Protein AF-A0A8J2PI44-F1 (afdb_monomer_lite)

Foldseek 3Di:
DDDDDDDDDDDPPPPPDPDDDDDDPPPPDDPDALKDWLCRVAPPVPHDPVRSVVVVVVLVVCVVVVQWDWDDPDDVDIIMIGGDD

Organism: NCBI:txid39272

Sequence (85 aa):
AEEIVTPHPQRTVDIIRPLDVAPAVLLHQSDGDNRKTFSEMFPPEVTSRQKAADEFFRLLQLQKEGKVKLHQDVFLGELTIEVLK

Structure (mmCIF, N/CA/C/O backbone):
data_AF-A0A8J2PI44-F1
#
_entry.id   AF-A0A8J2PI44-F1
#
loop_
_atom_site.group_PDB
_atom_site.id
_atom_site.type_symbol
_atom_site.label_atom_id
_atom_site.label_alt_id
_atom_site.label_comp_id
_atom_site.label_asym_id
_atom_site.label_entity_id
_atom_site.label_seq_id
_atom_site.pdbx_PDB_ins_code
_atom_site.Cartn_x
_atom_site.Cartn_y
_atom_site.Cartn_z
_atom_site.occupancy
_atom_site.B_iso_or_equiv
_atom_site.auth_seq_id
_atom_site.auth_comp_id
_atom_site.auth_asym_id
_atom_site.auth_atom_id
_atom_site.pdbx_PDB_model_num
ATOM 1 N N . ALA A 1 1 ? 17.826 -43.229 42.713 1.00 52.41 1 ALA A N 1
ATOM 2 C CA . ALA A 1 1 ? 17.147 -43.085 41.415 1.00 52.41 1 ALA A CA 1
ATOM 3 C C . ALA A 1 1 ? 16.872 -41.603 41.238 1.00 52.41 1 ALA A C 1
ATOM 5 O O . ALA A 1 1 ? 16.030 -41.065 41.944 1.00 52.41 1 ALA A O 1
ATOM 6 N N . GLU A 1 2 ? 17.706 -40.944 40.440 1.00 54.03 2 GLU A N 1
ATOM 7 C CA . GLU A 1 2 ? 17.618 -39.520 40.101 1.00 54.03 2 GLU A CA 1
ATOM 8 C C . GLU A 1 2 ? 16.664 -39.348 38.913 1.00 54.03 2 GLU A C 1
ATOM 10 O O . GLU A 1 2 ? 16.786 -40.064 37.920 1.00 54.03 2 GLU A O 1
ATOM 15 N N . GLU A 1 3 ? 15.712 -38.423 39.018 1.00 58.62 3 GLU A N 1
ATOM 16 C CA . GLU A 1 3 ? 14.798 -38.054 37.935 1.00 58.62 3 GLU A CA 1
ATOM 17 C C . GLU A 1 3 ? 15.350 -36.795 37.244 1.00 58.62 3 GLU A C 1
ATOM 19 O O . GLU A 1 3 ? 15.536 -35.751 37.870 1.00 58.62 3 GLU A O 1
ATOM 24 N N . ILE A 1 4 ? 15.697 -36.914 35.962 1.00 61.06 4 ILE A N 1
ATOM 25 C CA . ILE A 1 4 ? 16.315 -35.848 35.165 1.00 61.06 4 ILE A CA 1
ATOM 26 C C . ILE A 1 4 ? 15.211 -34.915 34.650 1.00 61.06 4 ILE A C 1
ATOM 28 O O . ILE A 1 4 ? 14.406 -35.305 33.807 1.00 61.06 4 ILE A O 1
ATOM 32 N N . VAL A 1 5 ? 15.199 -33.662 35.113 1.00 58.34 5 VAL A N 1
ATOM 33 C CA . VAL A 1 5 ? 14.358 -32.588 34.557 1.00 58.34 5 VAL A CA 1
ATOM 34 C C . VAL A 1 5 ? 14.962 -32.130 33.228 1.00 58.34 5 VAL A C 1
ATOM 36 O O . VAL A 1 5 ? 16.034 -31.529 33.193 1.00 58.34 5 VAL A O 1
ATOM 39 N N . THR A 1 6 ? 14.289 -32.405 32.112 1.00 60.38 6 THR A N 1
ATOM 40 C CA . THR A 1 6 ? 14.706 -31.919 30.788 1.00 60.38 6 THR A CA 1
ATOM 41 C C . THR A 1 6 ? 14.494 -30.402 30.661 1.00 60.38 6 THR A C 1
ATOM 43 O O . THR A 1 6 ? 13.355 -29.942 30.811 1.00 60.38 6 THR A O 1
ATOM 46 N N . PRO A 1 7 ? 15.528 -29.604 30.330 1.00 57.94 7 PRO A N 1
ATOM 47 C CA . PRO A 1 7 ? 15.378 -28.169 30.115 1.00 57.94 7 PRO A CA 1
ATOM 48 C C . PRO A 1 7 ? 14.601 -27.896 28.821 1.00 57.94 7 PRO A C 1
ATOM 50 O O . PRO A 1 7 ? 14.904 -28.459 27.771 1.00 57.94 7 PRO A O 1
ATOM 53 N N . HIS A 1 8 ? 13.595 -27.023 28.884 1.00 59.34 8 HIS A N 1
ATOM 54 C CA . HIS A 1 8 ? 12.923 -26.518 27.686 1.00 59.34 8 HIS A CA 1
ATOM 55 C C . HIS A 1 8 ? 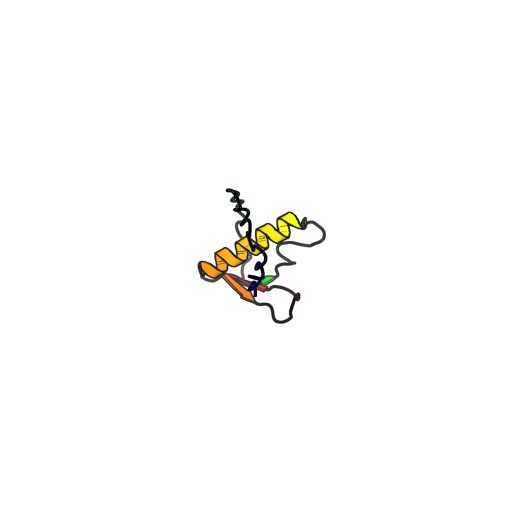13.701 -25.313 27.131 1.00 59.34 8 HIS A C 1
ATOM 57 O O . HIS A 1 8 ? 14.099 -24.442 27.908 1.00 59.34 8 HIS A O 1
ATOM 63 N N . PRO A 1 9 ? 13.936 -25.238 25.809 1.00 57.09 9 PRO A N 1
ATOM 64 C CA . PRO A 1 9 ? 14.681 -24.141 25.205 1.00 57.09 9 PRO A CA 1
ATOM 65 C C . PRO A 1 9 ? 13.954 -22.802 25.384 1.00 57.09 9 PRO A C 1
ATOM 67 O O . PRO A 1 9 ? 12.763 -22.668 25.095 1.00 57.09 9 PRO A O 1
ATOM 70 N N . GLN A 1 10 ? 14.704 -21.803 25.853 1.00 55.38 10 GLN A N 1
ATOM 71 C CA . GLN A 1 10 ? 14.279 -20.413 25.987 1.00 55.38 10 GLN A CA 1
ATOM 72 C C . GLN A 1 10 ? 13.833 -19.854 24.629 1.00 55.38 10 GLN A C 1
ATOM 74 O O . GLN A 1 10 ? 14.610 -19.813 23.677 1.00 55.38 10 GLN A O 1
ATOM 79 N N . ARG A 1 11 ? 12.595 -19.358 24.549 1.00 51.16 11 ARG A N 1
ATOM 80 C CA . ARG A 1 11 ? 12.186 -18.395 23.518 1.00 51.16 11 ARG A CA 1
ATOM 81 C C . ARG A 1 11 ? 12.151 -17.008 24.142 1.00 51.16 11 ARG A C 1
ATOM 83 O O . ARG A 1 11 ? 11.089 -16.518 24.513 1.00 51.16 11 ARG A O 1
ATOM 90 N N . THR A 1 12 ? 13.311 -16.374 24.243 1.00 50.88 12 THR A N 1
ATOM 91 C CA . THR A 1 12 ? 13.358 -14.917 24.370 1.00 50.88 12 THR A CA 1
ATOM 92 C C . THR A 1 12 ? 13.195 -14.372 22.961 1.00 50.88 12 THR A C 1
ATOM 94 O O . THR A 1 12 ? 14.140 -14.334 22.179 1.00 50.88 12 THR A O 1
ATOM 97 N N . VAL A 1 13 ? 11.960 -14.056 22.583 1.00 46.91 13 VAL A N 1
ATOM 98 C CA . VAL A 1 13 ? 11.737 -13.228 21.401 1.00 46.91 13 VAL A CA 1
ATOM 99 C C . VAL A 1 13 ? 12.099 -11.814 21.831 1.00 46.91 13 VAL A C 1
ATOM 101 O O . VAL A 1 13 ? 11.308 -11.153 22.503 1.00 46.91 13 VAL A O 1
ATOM 104 N N . ASP A 1 14 ? 13.301 -11.364 21.480 1.00 42.53 14 ASP A N 1
ATOM 105 C CA . ASP A 1 14 ? 13.619 -9.942 21.490 1.00 42.53 14 ASP A CA 1
ATOM 106 C C . ASP A 1 14 ? 12.726 -9.278 20.443 1.00 42.53 14 ASP A C 1
ATOM 108 O O . ASP A 1 14 ? 13.008 -9.272 19.244 1.00 42.53 14 ASP A O 1
ATOM 112 N N . ILE A 1 15 ? 11.584 -8.762 20.894 1.00 52.19 15 ILE A N 1
ATOM 113 C CA . ILE A 1 15 ? 10.764 -7.866 20.091 1.00 52.19 15 ILE A CA 1
ATOM 114 C C . ILE A 1 15 ? 11.574 -6.575 19.974 1.00 52.19 15 ILE A C 1
ATOM 116 O O . ILE A 1 15 ? 11.485 -5.683 20.822 1.00 52.19 15 ILE A O 1
ATOM 120 N N . ILE A 1 16 ? 12.405 -6.496 18.934 1.00 55.78 16 ILE A N 1
ATOM 121 C CA . ILE A 1 16 ? 13.017 -5.246 18.495 1.00 55.78 16 ILE A CA 1
ATOM 122 C C . ILE A 1 16 ? 11.851 -4.315 18.156 1.00 55.78 16 ILE A C 1
ATOM 124 O O . ILE A 1 16 ? 11.119 -4.522 17.189 1.00 55.78 16 ILE A O 1
ATOM 128 N N . ARG 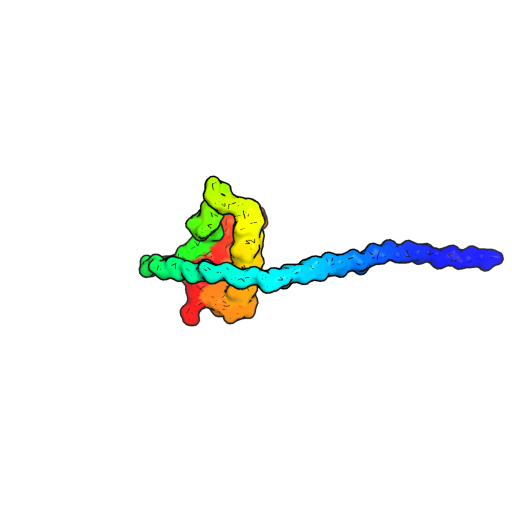A 1 17 ? 11.629 -3.331 19.027 1.00 55.66 17 ARG A N 1
ATOM 129 C CA . ARG A 1 17 ? 10.611 -2.292 18.865 1.00 55.66 17 ARG A CA 1
ATOM 130 C C . ARG A 1 17 ? 10.960 -1.474 17.618 1.00 55.66 17 ARG A C 1
ATOM 132 O O . ARG A 1 17 ? 12.082 -0.968 17.563 1.00 55.66 17 ARG A O 1
ATOM 139 N N . PRO A 1 18 ? 10.044 -1.269 16.661 1.00 52.25 18 PRO A N 1
ATOM 140 C CA . PRO A 1 18 ? 10.236 -0.225 15.670 1.00 52.25 18 PRO A CA 1
ATOM 141 C C . PRO A 1 18 ? 10.084 1.127 16.372 1.00 52.25 18 PRO A C 1
ATOM 143 O O . PRO A 1 18 ? 9.010 1.487 16.854 1.00 52.25 18 PRO A O 1
ATOM 146 N N . LEU A 1 19 ? 11.222 1.801 16.498 1.00 43.62 19 LEU A N 1
ATOM 147 C CA . LEU A 1 19 ? 11.400 3.174 16.943 1.00 43.62 19 LEU A CA 1
ATOM 148 C C . LEU A 1 19 ? 10.739 4.133 15.939 1.00 43.62 19 LEU A C 1
ATOM 150 O O . LEU A 1 19 ? 10.757 3.866 14.739 1.00 43.62 19 LEU A O 1
ATOM 154 N N . ASP A 1 20 ? 10.187 5.232 16.456 1.00 54.41 20 ASP A N 1
ATOM 155 C CA . ASP A 1 20 ? 9.642 6.391 15.740 1.00 54.41 20 ASP A CA 1
ATOM 156 C C . ASP A 1 20 ? 10.290 6.667 14.376 1.00 54.41 20 ASP A C 1
ATOM 158 O O . ASP A 1 20 ? 11.333 7.315 14.282 1.00 54.41 20 ASP A O 1
ATOM 162 N N . VAL A 1 21 ? 9.623 6.256 13.300 1.00 41.81 21 VAL A N 1
ATOM 163 C CA . VAL A 1 21 ? 9.804 6.866 11.985 1.00 41.81 21 VAL A CA 1
ATOM 164 C C . VAL A 1 21 ? 8.428 6.944 11.347 1.00 41.81 21 VAL A C 1
ATOM 166 O O . VAL A 1 21 ? 7.888 5.955 10.863 1.00 41.81 21 VAL A O 1
ATOM 169 N N . ALA A 1 22 ? 7.841 8.135 11.368 1.00 51.19 22 ALA A N 1
ATOM 170 C CA . ALA A 1 22 ? 6.715 8.464 10.513 1.00 51.19 22 ALA A CA 1
ATOM 171 C C . ALA A 1 22 ? 7.265 9.136 9.248 1.00 51.19 22 ALA A C 1
ATOM 173 O O . ALA A 1 22 ? 7.738 10.270 9.336 1.00 51.19 22 ALA A O 1
ATOM 174 N N . PRO A 1 23 ? 7.186 8.509 8.063 1.00 41.41 23 PRO A N 1
ATOM 175 C CA . PRO A 1 23 ? 7.290 9.241 6.817 1.00 41.41 23 PRO A CA 1
ATOM 176 C C . PRO A 1 23 ? 5.920 9.295 6.149 1.00 41.41 23 PRO A C 1
ATOM 178 O O . PRO A 1 23 ? 5.273 8.282 5.895 1.00 41.41 23 PRO A O 1
ATOM 181 N N . ALA A 1 24 ? 5.464 10.510 5.871 1.00 42.31 24 ALA A N 1
ATOM 182 C CA . ALA A 1 24 ? 4.238 10.800 5.153 1.00 42.31 24 ALA A CA 1
ATOM 183 C C . ALA A 1 24 ? 4.340 10.375 3.677 1.00 42.31 24 ALA A C 1
ATOM 185 O O . ALA A 1 24 ? 4.902 11.080 2.848 1.00 42.31 24 ALA A O 1
ATOM 186 N N . VAL A 1 25 ? 3.731 9.248 3.328 1.00 43.81 25 VAL A N 1
ATOM 187 C CA . VAL A 1 25 ? 3.214 8.991 1.983 1.00 43.81 25 VAL A CA 1
ATOM 188 C C . VAL A 1 25 ? 1.763 9.420 2.036 1.00 43.81 25 VAL A C 1
ATOM 190 O O . VAL A 1 25 ? 0.903 8.729 2.58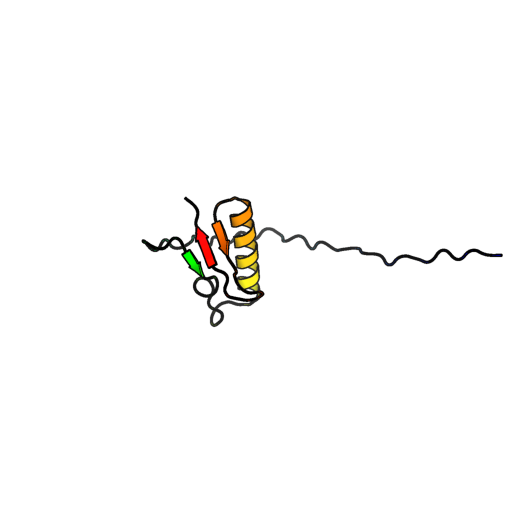7 1.00 43.81 25 VAL A O 1
ATOM 193 N N . LEU A 1 26 ? 1.527 10.643 1.579 1.00 45.72 26 LEU A N 1
ATOM 194 C CA . LEU A 1 26 ? 0.205 11.083 1.176 1.00 45.72 26 LEU A CA 1
ATOM 195 C C . LEU A 1 26 ? -0.069 10.381 -0.151 1.00 45.72 26 LEU A C 1
ATOM 197 O O . LEU A 1 26 ? 0.642 10.593 -1.133 1.00 45.72 26 LEU A O 1
ATOM 201 N N . LEU 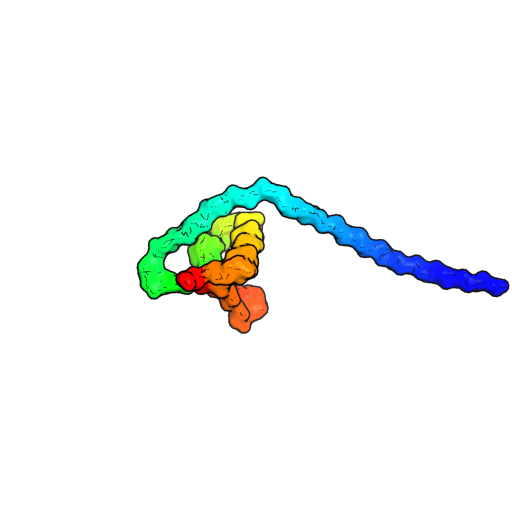A 1 27 ? -1.051 9.483 -0.133 1.00 46.88 27 LEU A N 1
ATOM 202 C CA . LEU A 1 27 ? -1.539 8.784 -1.312 1.00 46.88 27 LEU A CA 1
ATOM 203 C C . LEU A 1 27 ? -1.979 9.846 -2.323 1.00 46.88 27 LEU A C 1
ATOM 205 O O . LEU A 1 27 ? -2.987 10.520 -2.116 1.00 46.88 27 LEU A O 1
ATOM 209 N N . HIS A 1 28 ? -1.183 10.033 -3.378 1.00 40.91 28 HIS A N 1
ATOM 210 C CA . HIS A 1 28 ? -1.523 10.917 -4.486 1.00 40.91 28 HIS A CA 1
ATOM 211 C C . HIS A 1 28 ? -2.865 10.455 -5.061 1.00 40.91 28 HIS A C 1
ATOM 213 O O . HIS A 1 28 ? -2.983 9.349 -5.607 1.00 40.91 28 HIS A O 1
ATOM 219 N N . GLN A 1 29 ? -3.866 11.312 -4.866 1.00 43.44 29 GLN A N 1
ATOM 220 C CA . GLN A 1 29 ? -5.219 11.176 -5.373 1.00 43.44 29 GLN A CA 1
ATOM 221 C C . GLN A 1 29 ? -5.157 11.215 -6.899 1.00 43.44 29 GLN A C 1
ATOM 223 O O . GLN A 1 29 ? -4.748 12.210 -7.492 1.00 43.44 29 GLN A O 1
ATOM 228 N N . SER A 1 30 ? -5.513 10.096 -7.518 1.00 38.59 30 SER A N 1
ATOM 229 C CA . SER A 1 30 ? -5.788 10.010 -8.946 1.00 38.59 30 SER A CA 1
ATOM 230 C C . SER A 1 30 ? -7.266 9.676 -9.053 1.00 38.59 30 SER A C 1
ATOM 232 O O . SER A 1 30 ? -7.704 8.644 -8.548 1.00 38.59 30 SER A O 1
ATOM 234 N N . ASP A 1 31 ? -8.028 10.609 -9.608 1.00 45.59 31 ASP A N 1
ATOM 235 C CA . ASP A 1 31 ? -9.455 10.500 -9.871 1.00 45.59 31 ASP A CA 1
ATOM 236 C C . ASP A 1 31 ? -9.830 9.168 -10.544 1.00 45.59 31 ASP A C 1
ATOM 238 O O . ASP A 1 31 ? -9.293 8.814 -11.591 1.00 45.59 31 ASP A O 1
ATOM 242 N N . GLY A 1 32 ? -10.797 8.457 -9.955 1.00 49.72 32 GLY A N 1
ATOM 243 C CA . GLY A 1 32 ? -11.589 7.426 -10.636 1.00 49.72 32 GLY A CA 1
ATOM 244 C C . GLY A 1 32 ? -11.420 5.992 -10.139 1.00 49.72 32 GLY A C 1
ATOM 245 O O . GLY A 1 32 ? -12.411 5.267 -10.110 1.00 49.72 32 GLY A O 1
ATOM 246 N N . ASP A 1 33 ? -10.233 5.603 -9.671 1.00 58.16 33 ASP A N 1
ATOM 247 C CA . ASP A 1 33 ? -9.962 4.239 -9.201 1.00 58.16 33 ASP A CA 1
ATOM 248 C C . ASP A 1 33 ? -9.413 4.279 -7.771 1.00 58.16 33 ASP A C 1
ATOM 250 O O . ASP A 1 33 ? -8.264 4.637 -7.515 1.00 58.16 33 ASP A O 1
ATOM 254 N N . ASN A 1 34 ? -10.253 3.923 -6.794 1.00 74.44 34 ASN A N 1
ATOM 255 C CA . ASN A 1 34 ? -9.838 3.824 -5.389 1.00 74.44 34 ASN A CA 1
ATOM 256 C C . ASN A 1 34 ? -8.902 2.625 -5.138 1.00 74.44 34 ASN A C 1
ATOM 258 O O . ASN A 1 34 ? -8.571 2.352 -3.984 1.00 74.44 34 ASN A O 1
ATOM 262 N N . ARG A 1 35 ? -8.508 1.901 -6.193 1.00 81.69 35 ARG A N 1
ATOM 263 C CA . ARG A 1 35 ? -7.656 0.717 -6.163 1.00 81.69 35 ARG A CA 1
ATOM 264 C C . ARG A 1 35 ? -6.324 1.005 -6.844 1.00 81.69 35 ARG A C 1
ATOM 266 O O . ARG A 1 35 ? -6.293 1.536 -7.947 1.00 81.69 35 ARG A O 1
ATOM 273 N N . LYS A 1 36 ? -5.232 0.634 -6.182 1.00 86.75 36 LYS A N 1
ATOM 274 C CA . LYS A 1 36 ? -3.866 0.652 -6.728 1.00 86.75 36 LYS A CA 1
ATOM 275 C C . LYS A 1 36 ? -3.146 -0.611 -6.294 1.00 86.75 36 LYS A C 1
ATOM 277 O O . LYS A 1 36 ? -3.433 -1.124 -5.212 1.00 86.75 36 LYS A O 1
ATOM 282 N N . THR A 1 37 ? -2.219 -1.119 -7.092 1.00 86.06 37 THR A N 1
ATOM 283 C CA . THR A 1 37 ? -1.389 -2.240 -6.648 1.00 86.06 37 THR A CA 1
ATOM 284 C C . THR A 1 37 ? -0.151 -1.755 -5.897 1.00 86.06 37 THR A C 1
ATOM 286 O O . THR A 1 37 ? 0.284 -0.606 -6.008 1.00 86.06 37 THR A O 1
ATOM 289 N N . PHE A 1 38 ? 0.422 -2.630 -5.078 1.00 87.25 38 PHE A N 1
ATOM 290 C CA . PHE A 1 38 ? 1.614 -2.321 -4.303 1.00 87.25 38 PHE A CA 1
ATOM 291 C C . PHE A 1 38 ? 2.812 -2.051 -5.214 1.00 87.25 38 PHE A C 1
ATOM 293 O O . PHE A 1 38 ? 3.543 -1.095 -4.967 1.00 87.25 38 PHE A O 1
ATOM 300 N N . SER A 1 39 ? 2.979 -2.827 -6.288 1.00 85.06 39 SER A N 1
ATOM 301 C CA . SER A 1 39 ? 4.058 -2.624 -7.259 1.00 85.06 39 SER A CA 1
ATOM 302 C C . SER A 1 39 ? 3.895 -1.317 -8.048 1.00 85.06 39 SER A C 1
ATOM 304 O O . SER A 1 39 ? 4.892 -0.696 -8.401 1.00 85.06 39 SER A O 1
ATOM 306 N N . GLU A 1 40 ? 2.665 -0.842 -8.277 1.00 87.38 40 GLU A N 1
ATOM 307 C CA . GLU A 1 40 ? 2.418 0.480 -8.878 1.00 87.38 40 GLU A CA 1
ATOM 308 C C . GLU A 1 40 ? 2.823 1.627 -7.943 1.00 87.38 40 GLU A C 1
ATOM 310 O O . GLU A 1 40 ? 3.369 2.640 -8.381 1.00 87.38 40 GLU A O 1
ATOM 315 N N . MET A 1 41 ? 2.554 1.483 -6.643 1.00 83.69 41 MET A N 1
ATOM 316 C CA . MET A 1 41 ? 2.899 2.494 -5.639 1.00 83.69 41 MET A CA 1
ATOM 317 C C . MET A 1 41 ? 4.384 2.471 -5.259 1.00 83.69 41 MET A C 1
ATOM 319 O O . MET A 1 41 ? 4.962 3.514 -4.943 1.00 83.69 41 MET A O 1
ATOM 323 N N . PHE A 1 42 ? 4.996 1.288 -5.295 1.00 85.94 42 PHE A N 1
ATOM 324 C CA . PHE A 1 42 ? 6.367 1.023 -4.876 1.00 85.94 42 PHE A CA 1
ATOM 325 C C . PHE A 1 42 ? 7.075 0.137 -5.911 1.00 85.94 42 PHE A C 1
ATOM 327 O O . PHE A 1 42 ? 7.298 -1.051 -5.658 1.00 85.94 42 PHE A O 1
ATOM 334 N N . PRO A 1 43 ? 7.464 0.697 -7.075 1.00 85.38 43 PRO A N 1
ATOM 335 C CA . PRO A 1 43 ? 8.028 -0.100 -8.156 1.00 85.38 43 PRO A CA 1
ATOM 336 C C . PRO A 1 43 ? 9.362 -0.725 -7.734 1.00 85.38 43 PRO A C 1
ATOM 338 O O . PRO A 1 43 ? 10.198 -0.031 -7.131 1.00 85.38 43 PRO A O 1
ATOM 341 N N . PRO A 1 44 ? 9.586 -2.018 -8.018 1.00 78.56 44 PRO A N 1
ATOM 342 C CA . PRO A 1 44 ? 10.762 -2.747 -7.550 1.00 78.56 44 PRO A CA 1
ATOM 343 C C . PRO A 1 44 ? 12.076 -2.229 -8.152 1.00 78.56 44 PRO A C 1
ATOM 345 O O . PRO A 1 44 ? 13.134 -2.418 -7.556 1.00 78.56 44 PRO A O 1
ATOM 348 N N . GLU A 1 45 ? 12.028 -1.547 -9.299 1.00 86.31 45 GLU A N 1
ATOM 349 C CA . GLU A 1 45 ? 13.197 -0.974 -9.975 1.00 86.31 45 GLU A CA 1
ATOM 350 C C . GLU A 1 45 ? 13.795 0.211 -9.207 1.00 86.31 45 GLU A C 1
ATOM 352 O O . GLU A 1 45 ? 14.984 0.502 -9.333 1.00 86.31 45 GLU A O 1
ATOM 357 N N . VAL A 1 46 ? 12.971 0.905 -8.416 1.00 83.81 46 VAL A N 1
ATOM 358 C CA . VAL A 1 46 ? 13.344 2.149 -7.721 1.00 83.81 46 VAL A CA 1
ATOM 359 C C . VAL A 1 46 ? 13.183 2.064 -6.204 1.00 83.81 46 VAL A C 1
ATOM 361 O O . VAL A 1 46 ? 13.687 2.923 -5.477 1.00 83.81 46 VAL A O 1
ATOM 364 N N . THR A 1 47 ? 12.490 1.042 -5.701 1.00 83.25 47 THR A N 1
ATOM 365 C CA . THR A 1 47 ? 12.200 0.889 -4.274 1.00 83.25 47 THR A CA 1
ATOM 366 C C . THR A 1 47 ? 13.183 -0.080 -3.632 1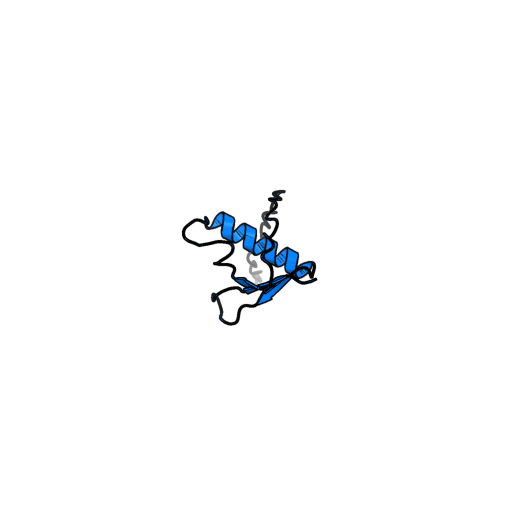.00 83.25 47 THR A C 1
ATOM 368 O O . THR A 1 47 ? 13.276 -1.248 -4.001 1.00 83.25 47 THR A O 1
ATOM 371 N N . SER A 1 48 ? 13.911 0.388 -2.615 1.00 89.31 48 SER A N 1
ATOM 372 C CA . SER A 1 48 ? 14.757 -0.495 -1.814 1.00 89.31 48 SER A CA 1
ATOM 373 C C . SER A 1 48 ? 13.905 -1.492 -1.023 1.00 89.31 48 SER A C 1
ATOM 375 O O . SER A 1 48 ? 12.786 -1.188 -0.610 1.00 89.31 48 SER A O 1
ATOM 377 N N . ARG A 1 49 ? 14.460 -2.674 -0.733 1.00 83.44 49 ARG A N 1
ATOM 378 C CA . ARG A 1 49 ? 13.766 -3.693 0.076 1.00 83.44 49 ARG A CA 1
ATOM 379 C C . ARG A 1 49 ? 13.309 -3.157 1.434 1.00 83.44 49 ARG A C 1
ATOM 381 O O . ARG A 1 49 ? 12.216 -3.490 1.871 1.00 83.44 49 ARG A O 1
ATOM 388 N N . GLN A 1 50 ? 14.128 -2.312 2.064 1.00 88.81 50 GLN A N 1
ATOM 389 C CA . GLN A 1 50 ? 13.786 -1.678 3.337 1.00 88.81 50 GLN A CA 1
ATOM 390 C C . GLN A 1 50 ? 12.549 -0.788 3.190 1.00 88.81 50 GLN A C 1
ATOM 392 O O . GLN A 1 50 ? 11.582 -0.958 3.920 1.00 88.81 50 GLN A O 1
ATOM 397 N N . LYS A 1 51 ? 12.542 0.089 2.180 1.00 85.62 51 LYS A N 1
ATOM 398 C CA . LYS A 1 51 ? 11.419 0.993 1.929 1.00 85.62 51 LYS A CA 1
ATOM 399 C C . LYS A 1 51 ? 10.134 0.229 1.599 1.00 85.62 51 LYS A C 1
ATOM 401 O O . LYS A 1 51 ? 9.076 0.585 2.097 1.00 85.62 51 LYS A O 1
ATOM 406 N N . ALA A 1 52 ? 10.222 -0.840 0.808 1.00 84.06 52 ALA A N 1
ATOM 407 C CA . ALA A 1 52 ? 9.068 -1.690 0.519 1.00 84.06 52 ALA A CA 1
ATOM 408 C C . ALA A 1 52 ? 8.510 -2.350 1.794 1.00 84.06 52 ALA A C 1
ATOM 410 O O . ALA A 1 52 ? 7.298 -2.383 1.990 1.00 84.06 52 ALA A O 1
ATOM 411 N N . ALA A 1 53 ? 9.378 -2.837 2.686 1.00 85.25 53 ALA A N 1
ATOM 412 C CA . ALA A 1 53 ? 8.950 -3.414 3.957 1.00 85.25 53 ALA A CA 1
ATOM 413 C C . ALA A 1 53 ? 8.253 -2.377 4.852 1.00 85.25 53 ALA A C 1
ATOM 415 O O . ALA A 1 53 ? 7.178 -2.653 5.384 1.00 85.25 53 ALA A O 1
ATOM 416 N N . ASP A 1 54 ? 8.825 -1.179 4.972 1.00 86.38 54 ASP A N 1
ATOM 417 C CA . ASP A 1 54 ? 8.269 -0.099 5.793 1.00 86.38 54 ASP A CA 1
ATOM 418 C C . ASP A 1 54 ? 6.868 0.311 5.309 1.00 86.38 54 ASP A C 1
ATOM 420 O O . ASP A 1 54 ? 5.924 0.427 6.095 1.00 86.38 54 ASP A O 1
ATOM 424 N N . GLU A 1 55 ? 6.699 0.452 3.995 1.00 86.12 55 GLU A N 1
ATOM 425 C CA . GLU A 1 55 ? 5.417 0.819 3.389 1.00 86.12 55 GLU A CA 1
ATOM 426 C C . GLU A 1 55 ? 4.388 -0.311 3.480 1.00 86.12 55 GLU A C 1
ATOM 428 O O . GLU A 1 55 ? 3.204 -0.064 3.721 1.00 86.12 55 GLU A O 1
ATOM 433 N N . 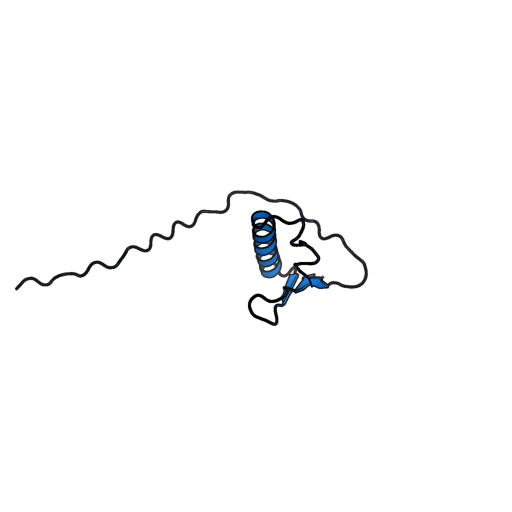PHE A 1 56 ? 4.828 -1.566 3.383 1.00 87.69 56 PHE A N 1
ATOM 434 C CA . PHE A 1 56 ? 3.961 -2.713 3.621 1.00 87.69 56 PHE A CA 1
ATOM 435 C C . PHE A 1 56 ? 3.421 -2.727 5.059 1.00 87.69 56 PHE A C 1
ATOM 437 O O . PHE A 1 56 ? 2.211 -2.845 5.261 1.00 87.69 56 PHE A O 1
ATOM 444 N N . PHE A 1 57 ? 4.275 -2.529 6.071 1.00 89.69 57 PHE A N 1
ATOM 445 C CA . PHE A 1 57 ? 3.822 -2.444 7.466 1.00 89.69 57 PHE A CA 1
ATOM 446 C C . PHE A 1 57 ? 2.837 -1.302 7.691 1.00 89.69 57 PHE A C 1
ATOM 448 O O . PHE A 1 57 ? 1.856 -1.451 8.424 1.00 89.69 57 PHE A O 1
ATOM 455 N N . ARG A 1 58 ? 3.058 -0.172 7.027 1.00 87.50 58 ARG A N 1
ATOM 456 C CA . ARG A 1 58 ? 2.147 0.960 7.098 1.00 87.50 58 ARG A CA 1
ATOM 457 C C . ARG A 1 58 ? 0.778 0.653 6.500 1.00 87.50 58 ARG A C 1
ATOM 459 O O . ARG A 1 58 ? -0.238 1.031 7.079 1.00 87.50 58 ARG A O 1
ATOM 466 N N . LEU A 1 59 ? 0.722 -0.050 5.374 1.00 89.31 59 LEU A N 1
ATOM 467 C CA . LEU A 1 59 ? -0.546 -0.485 4.790 1.00 89.31 59 LEU A CA 1
ATOM 468 C C . LEU A 1 59 ? -1.322 -1.403 5.744 1.00 89.31 59 LEU A C 1
ATOM 470 O O . LEU A 1 59 ? -2.535 -1.247 5.875 1.00 89.31 59 LEU A O 1
ATOM 474 N N . LEU A 1 60 ? -0.635 -2.283 6.484 1.00 89.50 60 LEU A N 1
ATOM 475 C CA . LEU A 1 60 ? -1.269 -3.105 7.524 1.00 89.50 60 LEU A CA 1
ATOM 476 C C . LEU A 1 60 ? -1.852 -2.254 8.663 1.00 89.50 60 LEU A C 1
ATOM 478 O O . LEU A 1 60 ? -2.939 -2.548 9.163 1.00 89.50 60 LEU A O 1
ATOM 482 N N . GLN A 1 61 ? -1.164 -1.181 9.068 1.00 90.31 61 GLN A N 1
ATOM 483 C CA . GLN A 1 61 ? -1.690 -0.237 10.061 1.00 90.31 61 GLN A CA 1
ATOM 484 C C . GLN A 1 61 ? -2.932 0.490 9.538 1.00 90.31 61 GLN A C 1
ATOM 486 O O . GLN A 1 61 ? -3.948 0.538 10.228 1.00 90.31 61 GLN A O 1
ATOM 491 N N . LEU A 1 62 ? -2.894 0.985 8.299 1.00 87.00 62 LEU A N 1
ATOM 492 C CA . LEU A 1 62 ? -4.040 1.646 7.670 1.00 87.00 62 LEU A CA 1
ATOM 493 C C . LEU A 1 62 ? -5.236 0.696 7.517 1.00 87.00 62 LEU A C 1
ATOM 495 O O . LEU A 1 62 ? -6.380 1.122 7.676 1.00 87.00 62 LEU A O 1
ATOM 499 N N . GLN A 1 63 ? -4.989 -0.589 7.249 1.00 88.19 63 GLN A N 1
ATOM 500 C CA . GLN A 1 63 ? -6.042 -1.601 7.207 1.00 88.19 63 GLN A CA 1
ATOM 501 C C . GLN A 1 63 ? -6.652 -1.824 8.591 1.00 88.19 63 GLN A C 1
ATOM 503 O O . GLN A 1 63 ? -7.873 -1.879 8.726 1.00 88.19 63 GLN A O 1
ATOM 508 N N . LYS A 1 64 ? -5.817 -1.902 9.635 1.00 87.94 64 LYS A N 1
ATOM 509 C CA . LYS A 1 64 ? -6.278 -1.996 11.028 1.00 87.94 64 LYS A CA 1
ATOM 510 C C . LYS A 1 64 ? -7.116 -0.782 11.441 1.00 87.94 64 LYS A C 1
ATOM 512 O O . LYS A 1 64 ? -8.073 -0.933 12.193 1.00 87.94 64 LYS A O 1
ATOM 517 N N . GLU A 1 65 ? -6.776 0.403 10.944 1.00 90.50 65 GLU A N 1
ATOM 518 C CA . GLU A 1 65 ? -7.525 1.646 11.163 1.00 90.50 65 GLU A CA 1
ATOM 519 C C . GLU A 1 65 ? -8.791 1.763 10.297 1.00 90.50 65 GLU A C 1
ATOM 521 O O . GLU A 1 65 ? -9.515 2.749 10.410 1.00 90.50 65 GLU A O 1
ATOM 526 N N . GLY A 1 66 ? -9.068 0.785 9.427 1.00 89.19 66 GLY A N 1
ATOM 527 C CA . GLY A 1 66 ? -10.234 0.796 8.542 1.00 89.19 66 GLY A CA 1
ATOM 528 C C . GLY A 1 66 ? -10.154 1.830 7.417 1.00 89.19 66 GLY A C 1
ATOM 529 O O . GLY A 1 66 ? -11.179 2.179 6.843 1.00 89.19 66 GLY A O 1
ATOM 530 N N . LYS A 1 67 ? -8.954 2.326 7.095 1.00 85.94 67 LYS A N 1
ATOM 531 C CA . LYS A 1 67 ? -8.725 3.329 6.040 1.00 85.94 67 LYS A CA 1
ATOM 532 C C . LYS A 1 67 ? -8.480 2.702 4.672 1.00 85.94 67 LYS A C 1
ATOM 534 O O . LYS A 1 67 ? -8.730 3.335 3.649 1.00 85.94 67 LYS A O 1
ATOM 539 N N . VAL A 1 68 ? -7.977 1.469 4.646 1.00 88.38 68 VAL A N 1
ATOM 540 C CA . VAL A 1 68 ? -7.745 0.712 3.410 1.00 88.38 68 VAL A CA 1
ATOM 541 C C . VAL A 1 68 ? -8.198 -0.740 3.559 1.00 88.38 68 VAL A C 1
ATOM 543 O O . VAL A 1 68 ? -8.248 -1.273 4.667 1.00 88.38 68 VAL A O 1
ATOM 546 N N . LYS A 1 69 ? -8.486 -1.404 2.441 1.00 89.31 69 LYS A N 1
ATOM 547 C CA . LYS A 1 69 ? -8.553 -2.866 2.343 1.00 89.31 69 LYS A CA 1
ATOM 548 C C . LYS A 1 69 ? -7.396 -3.361 1.499 1.00 89.31 69 LYS A C 1
ATOM 550 O O . LYS A 1 69 ? -7.123 -2.809 0.438 1.00 89.31 69 LYS A O 1
ATOM 555 N N . LEU A 1 70 ? -6.741 -4.412 1.972 1.00 88.69 70 LEU A N 1
ATOM 556 C CA . LEU A 1 70 ? -5.696 -5.099 1.228 1.00 88.69 70 LEU A CA 1
ATOM 557 C C . LEU A 1 70 ? -6.255 -6.413 0.681 1.00 88.69 70 LEU A C 1
ATOM 559 O O . LEU A 1 70 ? -6.881 -7.175 1.418 1.00 88.69 70 LEU A O 1
ATOM 563 N N . HIS A 1 71 ? -6.027 -6.662 -0.604 1.00 89.12 71 HIS A N 1
ATOM 564 C CA . HIS A 1 71 ? -6.467 -7.852 -1.326 1.00 89.12 71 HIS A CA 1
ATOM 565 C C . HIS A 1 71 ? -5.255 -8.549 -1.951 1.00 89.12 71 HIS A C 1
ATOM 567 O O . HIS A 1 71 ? -4.461 -7.910 -2.639 1.00 89.12 71 HIS A O 1
ATOM 573 N N . GLN A 1 72 ? -5.112 -9.852 -1.713 1.00 83.81 72 GLN A N 1
ATOM 574 C CA . GLN A 1 72 ? -4.082 -10.695 -2.322 1.00 83.81 72 GLN A CA 1
ATOM 575 C C . GLN A 1 72 ? -4.700 -12.063 -2.628 1.00 83.81 72 GLN A C 1
ATOM 577 O O . GLN A 1 72 ? -5.004 -12.826 -1.713 1.00 83.81 72 GLN A O 1
ATOM 582 N N . ASP A 1 73 ? -4.898 -12.358 -3.912 1.00 75.38 73 ASP A N 1
ATOM 583 C CA . ASP A 1 73 ? -5.578 -13.585 -4.353 1.00 75.38 73 ASP A CA 1
ATOM 584 C C . ASP A 1 73 ? -4.650 -14.811 -4.375 1.00 75.38 73 ASP A C 1
ATOM 586 O O . ASP A 1 73 ? -5.103 -15.951 -4.276 1.00 75.38 73 ASP A O 1
ATOM 590 N N . VAL A 1 74 ? -3.337 -14.586 -4.492 1.00 76.38 74 VAL A N 1
ATOM 591 C CA . VAL A 1 74 ? -2.308 -15.633 -4.583 1.00 76.38 74 VAL A CA 1
ATOM 592 C C . VAL A 1 74 ? -1.239 -15.392 -3.523 1.00 76.38 74 VAL A C 1
ATOM 594 O O . VAL A 1 74 ? -0.789 -14.263 -3.342 1.00 76.38 74 VAL A O 1
ATOM 597 N N . PHE A 1 75 ? -0.788 -16.446 -2.838 1.00 60.31 75 PHE A N 1
ATOM 598 C CA . PHE A 1 75 ? 0.311 -16.349 -1.873 1.00 60.31 75 PHE A CA 1
ATOM 599 C C . PHE A 1 75 ? 1.579 -15.801 -2.549 1.00 60.31 75 PHE A C 1
ATOM 601 O O . PHE A 1 75 ? 2.030 -16.362 -3.545 1.00 60.31 75 PHE A O 1
ATOM 608 N N . LEU A 1 76 ? 2.138 -14.709 -2.007 1.00 74.19 76 LEU A N 1
ATOM 609 C CA . LEU A 1 76 ? 3.244 -13.936 -2.608 1.00 74.19 76 LEU A CA 1
ATOM 610 C C . LEU A 1 76 ? 2.928 -13.328 -3.991 1.00 74.19 76 LEU A C 1
ATOM 612 O O . LEU A 1 76 ? 3.840 -12.937 -4.715 1.00 74.19 76 LEU A O 1
ATOM 616 N N . GLY A 1 77 ? 1.649 -13.246 -4.356 1.00 73.12 77 GLY A N 1
ATOM 617 C CA . GLY A 1 77 ? 1.174 -12.546 -5.544 1.00 73.12 77 GLY A CA 1
ATOM 618 C C . GLY A 1 77 ? 1.009 -11.044 -5.315 1.00 73.12 77 GLY A C 1
ATOM 619 O O . GLY A 1 77 ? 1.262 -10.525 -4.224 1.00 73.12 77 GLY A O 1
ATOM 620 N N . GLU A 1 78 ? 0.551 -10.352 -6.354 1.00 85.69 78 GLU A N 1
ATOM 621 C CA . GLU A 1 78 ? 0.344 -8.904 -6.330 1.00 85.69 78 GLU A CA 1
ATOM 622 C C . GLU A 1 78 ? -0.635 -8.494 -5.217 1.00 85.69 78 GLU A C 1
ATOM 624 O O . GLU A 1 78 ? -1.687 -9.110 -5.022 1.00 85.69 78 GLU A O 1
ATOM 629 N N . LEU A 1 79 ? -0.275 -7.445 -4.479 1.00 85.75 79 LEU A N 1
ATOM 630 C CA . LEU A 1 79 ? -1.097 -6.886 -3.413 1.00 85.75 79 LEU A CA 1
ATOM 631 C C . LEU A 1 79 ? -1.874 -5.687 -3.956 1.00 85.75 79 LEU A C 1
ATOM 633 O O . LEU A 1 79 ? -1.276 -4.691 -4.351 1.00 85.75 79 LEU A O 1
ATOM 637 N N . THR A 1 80 ? -3.200 -5.758 -3.936 1.00 88.19 80 THR A N 1
ATOM 638 C CA . THR A 1 80 ? -4.080 -4.642 -4.303 1.00 88.19 80 THR A CA 1
ATOM 639 C C . THR A 1 80 ? -4.529 -3.889 -3.055 1.00 88.19 80 THR A C 1
ATOM 641 O O . THR A 1 80 ? -4.901 -4.492 -2.048 1.00 88.19 80 THR A O 1
ATOM 644 N N . ILE A 1 81 ? -4.506 -2.564 -3.123 1.00 90.06 81 ILE A N 1
ATOM 645 C CA . ILE A 1 81 ? -4.813 -1.635 -2.038 1.00 90.06 81 ILE A CA 1
ATOM 646 C C . ILE A 1 81 ? -6.044 -0.831 -2.450 1.00 90.06 81 ILE A C 1
ATOM 648 O O . ILE A 1 81 ? -6.005 -0.096 -3.433 1.00 90.06 81 ILE A O 1
ATOM 652 N N . GLU A 1 82 ? -7.132 -0.955 -1.696 1.00 89.06 82 GLU A N 1
ATOM 653 C CA . GLU A 1 82 ? -8.370 -0.197 -1.885 1.00 89.06 82 GLU A CA 1
ATOM 654 C C . GLU A 1 82 ? -8.523 0.844 -0.771 1.00 89.06 82 GLU A C 1
ATOM 656 O O . GLU A 1 82 ? -8.544 0.487 0.405 1.00 89.06 82 GLU A O 1
ATOM 661 N N . VAL A 1 83 ? -8.653 2.126 -1.112 1.00 86.94 83 VAL A N 1
ATOM 662 C CA . VAL A 1 83 ? -8.877 3.202 -0.131 1.00 86.94 83 VAL A CA 1
ATOM 663 C C . VAL A 1 83 ? -10.366 3.321 0.197 1.00 86.94 83 VAL A C 1
ATOM 665 O O . VAL A 1 83 ? -11.203 3.479 -0.698 1.00 86.94 83 VAL A O 1
ATOM 668 N N . LEU A 1 84 ? -10.694 3.273 1.489 1.00 80.69 84 LEU A N 1
ATOM 669 C CA . LEU A 1 84 ? -12.057 3.397 2.006 1.00 80.69 84 LEU A CA 1
ATOM 670 C C . LEU A 1 84 ? -12.391 4.872 2.295 1.00 80.69 84 LEU A C 1
ATOM 672 O O . LEU A 1 84 ? -11.540 5.611 2.790 1.00 80.69 84 LEU A O 1
ATOM 676 N N . LYS A 1 85 ? -13.612 5.295 1.941 1.00 71.88 85 LYS A N 1
ATOM 677 C CA . LYS A 1 85 ? -14.143 6.652 2.170 1.00 71.88 85 LYS A CA 1
ATOM 678 C C . LYS A 1 85 ? -14.917 6.738 3.478 1.00 71.88 85 LYS A C 1
ATOM 680 O O . LYS A 1 85 ? -15.590 5.736 3.809 1.00 71.88 85 LYS A O 1
#

Secondary structure (DSSP, 8-state):
-----PPPPP--------------------TT-SEEEHHHHS-TTT--HHHHHHHHHHHHHHHHTTSEEEE-SSTTSPPEEEE--

pLDDT: mean 71.46, std 17.71, range [38.59, 90.5]

InterPro domains:
  IPR006909 Rad21/Rec8-like protein, C-terminal, eukaryotic [PF04824] (34-82)

Radius of gyration: 19.97 Å; chains: 1; bounding box: 32×54×52 Å